Protein AF-A0A1F8H6X6-F1 (afdb_monomer_lite)

Secondary structure (DSSP, 8-state):
---HHHHHHS-HHHHHHHHHHHHHHHHHHHHHHHTT--S-HHHHHHHHHHHHHHHHHHHHHH--

Radius of gyration: 13.22 Å; chains: 1; bounding box: 30×16×36 Å

InterPro domains:
  IPR001854 Large ribosomal subunit protein uL29 [MF_00374] (3-61)
  IPR001854 Large ribosomal subunit protein uL29 [PF00831] (6-58)
  IPR001854 Large ribosomal subunit protein uL29 [TIGR00012] (6-58)
  IPR036049 Large ribosomal subunit protein uL29 superfamily [G3DSA:1.10.287.310] (5-64)
  IPR036049 Large ribosomal subunit protein uL29 superfamily [SSF46561] (3-62)

Foldseek 3Di:
DDDLVVLLPDDLVVLVVVLVVLVVVLVVVVVCVVVVNDPCPVVNVVSVVVNVSSVVSNVVVVVD

Structure (mmCIF, N/CA/C/O backbone):
data_AF-A0A1F8H6X6-F1
#
_entry.id   AF-A0A1F8H6X6-F1
#
loop_
_atom_site.group_PDB
_atom_site.id
_atom_site.type_symbol
_atom_site.label_atom_id
_atom_site.label_alt_id
_atom_site.label_comp_id
_atom_site.label_asym_id
_atom_site.label_entity_id
_atom_site.label_seq_id
_atom_site.pdbx_PDB_ins_code
_atom_site.Cartn_x
_atom_site.Cartn_y
_atom_site.Cartn_z
_atom_site.occupancy
_atom_site.B_iso_or_equiv
_atom_site.auth_seq_id
_atom_site.auth_comp_id
_atom_site.auth_asym_id
_atom_site.auth_atom_id
_atom_site.pdbx_PDB_model_num
ATOM 1 N N . MET A 1 1 ? 10.036 -9.176 4.077 1.00 48.81 1 MET A N 1
ATOM 2 C CA . MET A 1 1 ? 8.652 -9.675 3.927 1.00 48.81 1 MET A CA 1
ATOM 3 C C . MET A 1 1 ? 7.917 -9.279 5.188 1.00 48.81 1 MET A C 1
ATOM 5 O O . MET A 1 1 ? 8.339 -9.732 6.239 1.00 48.81 1 MET A O 1
ATOM 9 N N . VAL A 1 2 ? 6.883 -8.439 5.109 1.00 55.78 2 VAL A N 1
ATOM 10 C CA . VAL A 1 2 ? 6.112 -8.054 6.306 1.00 55.78 2 VAL A CA 1
ATOM 11 C C . VAL A 1 2 ? 5.254 -9.233 6.771 1.00 55.78 2 VAL A C 1
ATOM 13 O O . VAL A 1 2 ? 4.509 -9.818 5.966 1.00 55.78 2 VAL A O 1
ATOM 16 N N . ASN A 1 3 ? 5.392 -9.607 8.043 1.00 58.19 3 ASN A N 1
ATOM 17 C CA . ASN A 1 3 ? 4.696 -10.742 8.641 1.00 58.19 3 ASN A CA 1
ATOM 18 C C . ASN A 1 3 ? 3.320 -10.306 9.189 1.00 58.19 3 ASN A C 1
ATOM 20 O O . ASN A 1 3 ? 3.181 -9.206 9.717 1.00 58.19 3 ASN A O 1
ATOM 24 N N . ARG A 1 4 ? 2.284 -11.156 9.076 1.00 59.94 4 ARG A N 1
ATOM 25 C CA . ARG A 1 4 ? 0.914 -10.865 9.571 1.00 59.94 4 ARG A CA 1
ATOM 26 C C . ARG A 1 4 ? 0.829 -10.343 11.020 1.00 59.94 4 ARG A C 1
ATOM 28 O O . ARG A 1 4 ? 0.066 -9.402 11.220 1.00 59.94 4 ARG A O 1
ATOM 35 N N . PRO A 1 5 ? 1.565 -10.886 12.011 1.00 60.81 5 PRO A N 1
ATOM 36 C CA . PRO A 1 5 ? 1.460 -10.401 13.390 1.00 60.81 5 PRO A CA 1
ATOM 37 C C . PRO A 1 5 ? 1.918 -8.945 13.557 1.00 60.81 5 PRO A C 1
ATOM 39 O O . PRO A 1 5 ? 1.330 -8.210 14.343 1.00 60.81 5 PRO A O 1
ATOM 42 N N . GLU A 1 6 ? 2.893 -8.485 12.769 1.00 62.62 6 GLU A N 1
ATOM 43 C CA . GLU A 1 6 ? 3.392 -7.106 12.858 1.00 62.62 6 GLU A CA 1
ATOM 44 C C . GLU A 1 6 ? 2.369 -6.078 12.364 1.00 62.62 6 GLU A C 1
ATOM 46 O O . GLU A 1 6 ? 2.346 -4.949 12.840 1.00 62.62 6 GLU A O 1
ATOM 51 N N . LEU A 1 7 ? 1.490 -6.465 11.434 1.00 68.31 7 LEU A N 1
ATOM 52 C CA . LEU A 1 7 ? 0.428 -5.594 10.923 1.00 68.31 7 LEU A CA 1
ATOM 53 C C . LEU A 1 7 ? -0.722 -5.428 11.926 1.00 68.31 7 LEU A C 1
ATOM 55 O O . LEU A 1 7 ? -1.362 -4.381 11.945 1.00 68.31 7 LEU A O 1
ATOM 59 N N . ASN A 1 8 ? -0.966 -6.425 12.781 1.00 68.44 8 ASN A N 1
ATOM 60 C CA . ASN A 1 8 ? -2.006 -6.347 13.810 1.00 68.44 8 ASN A CA 1
ATOM 61 C C . ASN A 1 8 ? -1.611 -5.426 14.972 1.00 68.44 8 ASN A C 1
ATOM 63 O O . ASN A 1 8 ? -2.475 -4.740 15.524 1.00 68.44 8 ASN A O 1
ATOM 67 N N . ASN A 1 9 ? -0.317 -5.354 15.295 1.00 75.12 9 ASN A N 1
ATOM 68 C CA . ASN A 1 9 ? 0.204 -4.471 16.342 1.00 75.12 9 ASN A CA 1
ATOM 69 C C . ASN A 1 9 ? 0.201 -2.988 15.939 1.00 75.12 9 ASN A C 1
ATOM 71 O O . ASN A 1 9 ? 0.198 -2.117 16.804 1.00 75.12 9 ASN A O 1
ATOM 75 N N . LYS A 1 10 ? 0.163 -2.681 14.637 1.00 76.50 10 LYS A N 1
ATOM 76 C CA . LYS A 1 10 ? 0.151 -1.300 14.141 1.00 76.50 10 LYS A CA 1
ATOM 77 C C . LYS A 1 10 ? -1.219 -0.657 14.267 1.00 76.50 10 LYS A C 1
ATOM 79 O O . LYS A 1 10 ? -2.252 -1.298 14.069 1.00 76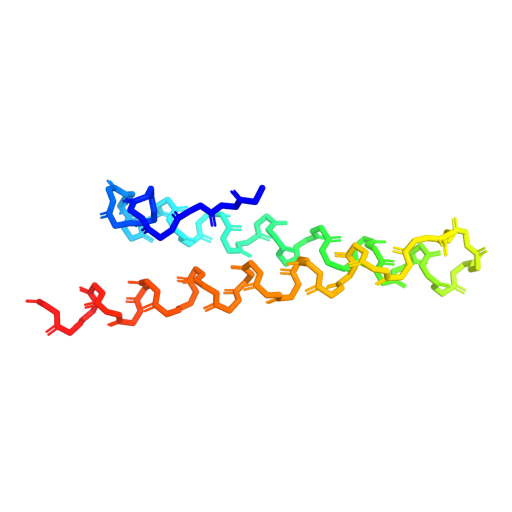.50 10 LYS A O 1
ATOM 84 N N . SER A 1 11 ? -1.245 0.637 14.563 1.00 82.56 11 SER A N 1
ATOM 85 C CA . SER A 1 11 ? -2.489 1.409 14.562 1.00 82.56 11 SER A CA 1
ATOM 86 C C . SER A 1 11 ? -3.043 1.560 13.139 1.00 82.56 11 SER A C 1
ATOM 88 O O . SER A 1 11 ? -2.297 1.530 12.159 1.00 82.56 11 SER A O 1
ATOM 90 N N . SER A 1 12 ? -4.354 1.771 13.008 1.00 82.69 12 SER A N 1
ATOM 91 C CA . SER A 1 12 ? -5.008 2.047 11.720 1.00 82.69 12 SER A CA 1
ATOM 92 C C . SER A 1 12 ? -4.373 3.239 10.992 1.00 82.69 12 SER A C 1
ATOM 94 O O . SER A 1 12 ? -4.335 3.268 9.763 1.00 82.69 12 SER A O 1
ATOM 96 N N . LEU A 1 13 ? -3.838 4.208 11.742 1.00 85.69 13 LEU A N 1
ATOM 97 C CA . LEU A 1 13 ? -3.141 5.376 11.201 1.00 85.69 13 LEU A CA 1
ATOM 98 C C . LEU A 1 13 ? -1.788 4.984 10.581 1.00 85.69 13 LEU A C 1
ATOM 100 O O . LEU A 1 13 ? -1.516 5.324 9.431 1.00 85.69 13 LEU A O 1
ATOM 104 N N . GLU A 1 14 ? -1.002 4.163 11.279 1.00 84.69 14 GLU A N 1
ATOM 105 C CA . GLU A 1 14 ? 0.269 3.634 10.767 1.00 84.69 14 GLU A CA 1
ATOM 106 C C . GLU A 1 14 ? 0.083 2.716 9.557 1.00 84.69 14 GLU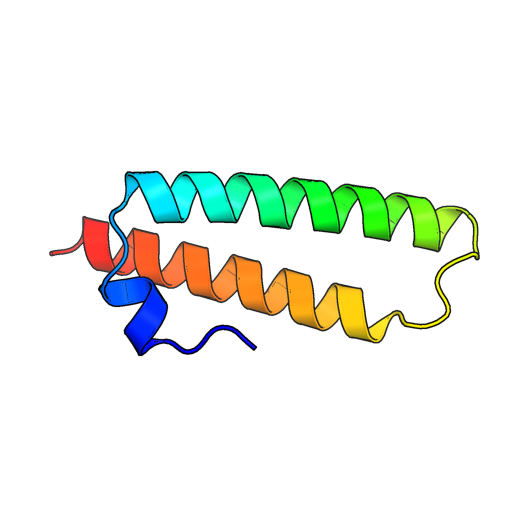 A C 1
ATOM 108 O O . GLU A 1 14 ? 0.848 2.784 8.596 1.00 84.69 14 GLU A O 1
ATOM 113 N N . LEU A 1 15 ? -0.959 1.882 9.564 1.00 86.44 15 LEU A N 1
ATOM 114 C CA . LEU A 1 15 ? -1.293 1.034 8.420 1.00 86.44 15 LEU A CA 1
ATOM 115 C C . LEU A 1 15 ? -1.667 1.872 7.189 1.00 86.44 15 LEU A C 1
ATOM 117 O O . LEU A 1 15 ? -1.259 1.541 6.076 1.00 86.44 15 LEU A O 1
ATOM 121 N N . ASN A 1 16 ? -2.394 2.979 7.371 1.00 88.00 16 ASN A N 1
ATOM 122 C CA . ASN A 1 16 ? -2.684 3.916 6.283 1.00 88.00 16 ASN A CA 1
ATOM 123 C C . ASN A 1 16 ? -1.421 4.621 5.773 1.00 88.00 16 ASN A C 1
ATOM 125 O O . ASN A 1 16 ? -1.267 4.805 4.563 1.00 88.00 16 ASN A O 1
ATOM 129 N N . GLN A 1 17 ? -0.502 4.982 6.669 1.00 90.88 17 GLN A N 1
ATOM 130 C CA . GLN A 1 17 ? 0.768 5.596 6.295 1.00 90.88 17 GLN A CA 1
ATOM 131 C C . GLN A 1 17 ? 1.640 4.622 5.492 1.00 90.88 17 GLN A C 1
ATOM 133 O O . GLN A 1 17 ? 2.040 4.949 4.373 1.00 90.88 17 GLN A O 1
ATOM 138 N N . GLN A 1 18 ? 1.792 3.380 5.963 1.00 88.56 18 GLN A N 1
ATOM 139 C CA . GLN A 1 18 ? 2.468 2.321 5.209 1.00 88.56 18 GLN A CA 1
ATOM 140 C C . GLN A 1 18 ? 1.805 2.043 3.860 1.00 88.56 18 GLN A C 1
ATOM 142 O O . GLN A 1 18 ? 2.493 1.840 2.861 1.00 88.56 18 GLN A O 1
ATOM 147 N N . LEU A 1 19 ? 0.470 2.031 3.795 1.00 89.88 19 LEU A N 1
ATOM 148 C CA . LEU A 1 19 ? -0.250 1.839 2.537 1.00 89.88 19 LEU A CA 1
ATOM 149 C C . LEU A 1 19 ? 0.104 2.936 1.522 1.00 89.88 19 LEU A C 1
ATOM 151 O O . LEU A 1 19 ? 0.288 2.649 0.335 1.00 89.88 19 LEU A O 1
ATOM 155 N N . LYS A 1 20 ? 0.214 4.186 1.983 1.00 92.81 20 LYS A N 1
ATOM 156 C CA . LYS A 1 20 ? 0.582 5.336 1.151 1.00 92.81 20 LYS A CA 1
ATOM 157 C C . LYS A 1 20 ? 2.016 5.207 0.633 1.00 92.81 20 LYS A C 1
ATOM 159 O O . LYS A 1 20 ? 2.242 5.374 -0.565 1.00 92.81 20 LYS A O 1
ATOM 164 N N . GLU A 1 21 ? 2.954 4.825 1.495 1.00 92.00 21 GLU A N 1
ATOM 165 C CA . GLU A 1 21 ? 4.354 4.592 1.119 1.00 92.00 21 GLU A CA 1
ATOM 166 C C . GLU A 1 21 ? 4.506 3.440 0.120 1.00 92.00 21 GLU A C 1
ATOM 168 O O . GLU A 1 21 ? 5.177 3.580 -0.904 1.00 92.00 21 GLU A O 1
ATOM 173 N N . LEU A 1 22 ? 3.835 2.310 0.360 1.00 91.00 22 LEU A N 1
ATOM 174 C CA . LEU A 1 22 ? 3.882 1.155 -0.537 1.00 91.00 22 LEU A CA 1
ATOM 175 C C . LEU A 1 22 ? 3.297 1.473 -1.915 1.00 91.00 22 LEU A C 1
ATOM 177 O O . LEU A 1 22 ? 3.831 1.017 -2.927 1.00 91.00 22 LEU A O 1
ATOM 181 N N . ARG A 1 23 ? 2.233 2.283 -1.978 1.00 92.19 23 ARG A N 1
ATOM 182 C CA . ARG A 1 23 ? 1.665 2.773 -3.243 1.00 92.19 23 ARG A CA 1
ATOM 183 C C . ARG A 1 23 ? 2.619 3.708 -3.982 1.00 92.19 23 ARG A C 1
ATOM 185 O O . ARG A 1 23 ? 2.781 3.550 -5.190 1.00 92.19 23 ARG A O 1
ATOM 192 N N . ALA A 1 24 ? 3.278 4.629 -3.279 1.00 93.44 24 ALA A N 1
ATOM 193 C CA . ALA A 1 24 ? 4.288 5.503 -3.876 1.00 93.44 24 ALA A CA 1
ATOM 194 C C . ALA A 1 24 ? 5.468 4.691 -4.437 1.00 93.44 24 ALA A C 1
ATOM 196 O O . ALA A 1 24 ? 5.870 4.879 -5.586 1.00 93.44 24 ALA A O 1
ATOM 197 N N . LYS A 1 25 ? 5.949 3.704 -3.672 1.00 90.38 25 LYS A N 1
ATOM 198 C CA . LYS A 1 25 ? 6.995 2.771 -4.105 1.00 90.38 25 LYS A CA 1
ATOM 199 C C . LYS A 1 25 ? 6.570 1.964 -5.331 1.00 90.38 25 LYS A C 1
ATOM 201 O O . LYS A 1 25 ? 7.351 1.812 -6.266 1.00 90.38 25 LYS A O 1
ATOM 206 N N . LEU A 1 26 ? 5.323 1.489 -5.365 1.00 89.75 26 LEU A N 1
ATOM 207 C CA . LEU A 1 26 ? 4.768 0.791 -6.524 1.00 89.75 26 LEU A CA 1
ATOM 208 C C . LEU A 1 26 ? 4.743 1.698 -7.766 1.00 89.75 26 LEU A C 1
ATOM 210 O O . LEU A 1 26 ? 5.122 1.253 -8.846 1.00 89.75 26 LEU A O 1
ATOM 214 N N . ALA A 1 27 ? 4.335 2.961 -7.622 1.00 89.81 27 ALA A N 1
ATOM 215 C CA . ALA A 1 27 ? 4.319 3.926 -8.721 1.00 89.81 27 ALA A CA 1
ATOM 216 C C . ALA A 1 27 ? 5.733 4.198 -9.259 1.00 89.81 27 ALA A C 1
ATOM 218 O O . ALA A 1 27 ? 5.953 4.155 -10.471 1.00 89.81 27 ALA A O 1
ATOM 219 N N . GLN A 1 28 ? 6.708 4.381 -8.364 1.00 89.00 28 GLN A N 1
ATOM 220 C CA . GLN A 1 28 ? 8.114 4.546 -8.733 1.00 89.00 28 GLN A CA 1
ATOM 221 C C . GLN A 1 28 ? 8.653 3.306 -9.462 1.00 89.00 28 GLN A C 1
ATOM 223 O O . GLN A 1 28 ? 9.303 3.428 -10.498 1.00 89.00 28 GLN A O 1
ATOM 228 N N . MET A 1 29 ? 8.332 2.103 -8.976 1.00 86.56 29 MET A N 1
ATOM 229 C CA . MET A 1 29 ? 8.689 0.854 -9.650 1.00 86.56 29 MET A CA 1
ATOM 230 C C . MET A 1 29 ? 8.020 0.736 -11.024 1.00 86.56 29 MET A C 1
ATOM 232 O O . MET A 1 29 ? 8.671 0.360 -11.991 1.00 86.56 29 MET A O 1
ATOM 236 N N . HIS A 1 30 ? 6.746 1.104 -11.165 1.00 85.50 30 HIS A N 1
ATOM 237 C CA . HIS A 1 30 ? 6.081 1.118 -12.469 1.00 85.50 30 HIS A CA 1
ATOM 238 C C . HIS A 1 30 ? 6.763 2.068 -13.459 1.00 85.50 30 HIS A C 1
ATOM 240 O O . HIS A 1 30 ? 6.928 1.713 -14.627 1.00 85.50 30 HIS A O 1
ATOM 246 N N . PHE A 1 31 ? 7.198 3.244 -13.003 1.00 86.38 31 PHE A N 1
ATOM 247 C CA . PHE A 1 31 ? 7.938 4.192 -13.834 1.00 86.38 31 PHE A CA 1
ATOM 248 C C . PHE A 1 31 ? 9.302 3.634 -14.267 1.00 86.38 31 PHE A C 1
ATOM 250 O O . PHE A 1 31 ? 9.658 3.700 -15.443 1.00 86.38 31 PHE A O 1
ATOM 257 N N . SER A 1 32 ? 10.024 2.997 -13.345 1.00 82.69 32 SER A N 1
ATOM 258 C CA . SER A 1 32 ? 11.304 2.339 -13.625 1.00 82.69 32 SER A CA 1
ATOM 259 C C . SER A 1 32 ? 11.170 1.128 -14.565 1.00 82.69 32 SER A C 1
ATOM 261 O O . SER A 1 32 ? 12.069 0.890 -15.371 1.00 82.69 32 SER A O 1
ATOM 263 N N . VAL A 1 33 ? 10.048 0.390 -14.525 1.00 82.38 33 VAL A N 1
ATOM 264 C CA . VAL A 1 33 ? 9.746 -0.672 -15.508 1.00 82.38 33 VAL A CA 1
ATOM 265 C C . VAL A 1 33 ? 9.498 -0.076 -16.883 1.00 82.38 33 VAL A C 1
ATOM 267 O O . VAL A 1 33 ? 10.060 -0.566 -17.855 1.00 82.38 33 VAL A O 1
ATOM 270 N N . LYS A 1 34 ? 8.703 0.998 -16.977 1.00 78.75 34 LYS A N 1
ATOM 271 C CA . LYS A 1 34 ? 8.439 1.666 -18.261 1.00 78.75 34 LYS A CA 1
ATOM 272 C C . LYS A 1 34 ? 9.710 2.221 -18.909 1.00 78.75 34 LYS A C 1
ATOM 274 O O . LYS A 1 34 ? 9.808 2.228 -20.126 1.00 78.75 34 LYS A O 1
ATOM 279 N N . GLN A 1 35 ? 10.693 2.633 -18.108 1.00 81.50 35 GLN A N 1
ATOM 280 C CA . GLN A 1 35 ? 12.018 3.042 -18.590 1.00 81.50 35 GLN A CA 1
ATOM 281 C C . GLN A 1 35 ? 12.945 1.867 -18.959 1.00 81.50 35 GLN A C 1
ATOM 283 O O . GLN A 1 35 ? 14.121 2.092 -19.231 1.00 81.50 35 GLN A O 1
ATOM 288 N N . ASN A 1 36 ? 12.460 0.620 -18.922 1.00 71.75 36 ASN A N 1
ATOM 289 C CA . ASN A 1 36 ? 13.245 -0.601 -19.130 1.00 71.75 36 ASN A CA 1
ATOM 290 C C . ASN A 1 36 ? 14.466 -0.729 -18.189 1.00 71.75 36 ASN A C 1
ATOM 292 O O . ASN A 1 36 ? 15.428 -1.434 -18.480 1.00 71.75 36 ASN A O 1
ATOM 296 N N . LYS A 1 37 ? 14.436 -0.034 -17.041 1.00 67.75 37 LYS A N 1
ATOM 297 C CA . LYS A 1 37 ? 15.517 -0.001 -16.039 1.00 67.75 37 LYS A CA 1
ATOM 298 C C . LYS A 1 37 ? 15.337 -1.023 -14.919 1.00 67.75 37 LYS A C 1
ATOM 300 O O . LYS A 1 37 ? 16.240 -1.201 -14.102 1.00 67.75 37 LYS A O 1
ATOM 305 N N . LEU A 1 38 ? 14.184 -1.683 -14.837 1.00 62.91 38 LEU A N 1
ATOM 306 C CA . LEU A 1 38 ? 13.892 -2.625 -13.760 1.00 62.91 38 LEU A CA 1
ATOM 307 C C . LEU A 1 38 ? 14.227 -4.055 -14.176 1.00 62.91 38 LEU A C 1
ATOM 309 O O . LEU A 1 38 ? 13.470 -4.702 -14.890 1.00 62.91 38 LEU A O 1
ATOM 313 N N . LYS A 1 39 ? 15.359 -4.545 -13.667 1.00 62.44 39 LYS A N 1
ATOM 314 C CA . LYS A 1 39 ? 15.804 -5.938 -13.823 1.00 62.44 39 LYS A CA 1
ATOM 315 C C . LYS A 1 39 ? 14.912 -6.943 -13.079 1.00 62.44 39 LYS A C 1
ATOM 317 O O . LYS A 1 39 ? 14.849 -8.102 -13.464 1.00 62.44 39 LYS A O 1
ATOM 322 N N . ASP A 1 40 ? 14.198 -6.495 -12.044 1.00 69.94 40 ASP A N 1
ATOM 323 C CA . ASP A 1 40 ? 13.507 -7.362 -11.085 1.00 69.94 40 ASP A CA 1
ATOM 324 C C . ASP A 1 40 ? 11.995 -7.084 -11.018 1.00 69.94 40 ASP A C 1
ATOM 326 O O . ASP A 1 40 ? 11.460 -6.508 -10.065 1.00 69.94 40 ASP A O 1
ATOM 330 N N . SER A 1 41 ? 11.261 -7.543 -12.034 1.00 74.81 41 SER A N 1
ATOM 331 C CA . SER A 1 41 ? 9.785 -7.521 -12.061 1.00 74.81 41 SER A CA 1
ATOM 332 C C . SER A 1 41 ? 9.150 -8.277 -10.877 1.00 74.81 41 SER A C 1
ATOM 334 O O . SER A 1 41 ? 8.024 -7.984 -10.463 1.00 74.81 41 SER A O 1
ATOM 336 N N . SER A 1 42 ? 9.904 -9.186 -10.253 1.00 80.94 42 SER A N 1
ATOM 337 C CA . SER A 1 42 ? 9.555 -9.880 -9.011 1.00 80.94 42 SER A CA 1
ATOM 338 C C . SER A 1 42 ? 9.283 -8.930 -7.840 1.00 80.94 42 SER A C 1
ATOM 340 O O . SER A 1 42 ? 8.431 -9.222 -6.99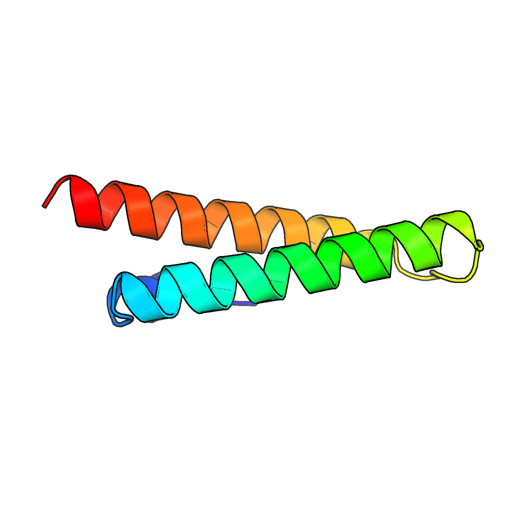4 1.00 80.94 42 SER A O 1
ATOM 342 N N . GLN A 1 43 ? 9.962 -7.778 -7.772 1.00 83.00 43 GLN A N 1
ATOM 343 C CA . GLN A 1 43 ? 9.743 -6.802 -6.700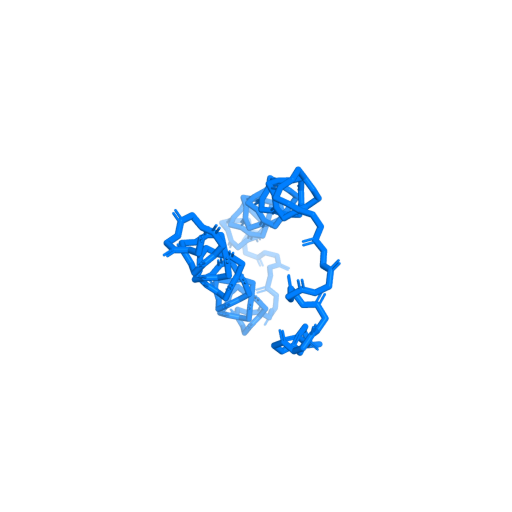 1.00 83.00 43 GLN A CA 1
ATOM 344 C C . GLN A 1 43 ? 8.361 -6.150 -6.786 1.00 83.00 43 GLN A C 1
ATOM 346 O O . GLN A 1 43 ? 7.705 -6.001 -5.758 1.00 83.00 43 GLN A O 1
ATOM 351 N N . LEU A 1 44 ? 7.855 -5.881 -7.995 1.00 85.75 44 LEU A N 1
ATOM 352 C CA . LEU A 1 44 ? 6.489 -5.385 -8.195 1.00 85.75 44 LEU A CA 1
ATOM 353 C C . LEU A 1 44 ? 5.446 -6.360 -7.641 1.00 85.75 44 LEU A C 1
ATOM 355 O O . LEU A 1 44 ? 4.503 -5.949 -6.964 1.00 85.75 44 LEU A O 1
ATOM 359 N N . GLY A 1 45 ? 5.624 -7.659 -7.899 1.00 87.75 45 GLY A N 1
ATOM 360 C CA . GLY A 1 45 ? 4.750 -8.700 -7.359 1.00 87.75 45 GLY A CA 1
ATOM 361 C C . GLY A 1 45 ? 4.766 -8.738 -5.829 1.00 87.75 45 GLY A C 1
ATOM 362 O O . GLY A 1 45 ? 3.707 -8.815 -5.200 1.00 87.75 45 GLY A O 1
ATOM 363 N N . LYS A 1 46 ? 5.955 -8.617 -5.223 1.00 88.88 46 LYS A N 1
ATOM 364 C CA . LYS A 1 46 ? 6.121 -8.552 -3.763 1.00 88.88 46 LYS A CA 1
ATOM 36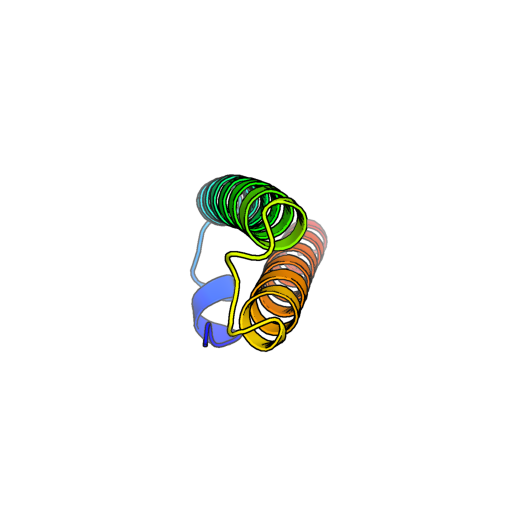5 C C . LYS A 1 46 ? 5.430 -7.318 -3.177 1.00 88.88 46 LYS A C 1
ATOM 367 O O . LYS A 1 46 ? 4.645 -7.468 -2.245 1.00 88.88 46 LYS A O 1
ATOM 372 N N . THR A 1 47 ? 5.633 -6.136 -3.760 1.00 89.00 47 THR A N 1
ATOM 373 C CA . THR A 1 47 ? 5.014 -4.884 -3.297 1.00 89.00 47 THR A CA 1
ATOM 374 C C . THR A 1 47 ? 3.489 -4.915 -3.413 1.00 89.00 47 THR A C 1
ATOM 376 O O . THR A 1 47 ? 2.809 -4.545 -2.460 1.00 89.00 47 THR A O 1
ATOM 379 N N . ARG A 1 48 ? 2.919 -5.441 -4.511 1.00 89.19 48 ARG A N 1
ATOM 380 C CA . ARG A 1 48 ? 1.456 -5.633 -4.630 1.00 89.19 48 ARG A CA 1
ATOM 381 C C . ARG A 1 48 ? 0.900 -6.550 -3.542 1.00 89.19 48 ARG A C 1
ATOM 383 O O . ARG A 1 48 ? -0.137 -6.254 -2.954 1.00 89.19 48 ARG A O 1
ATOM 390 N N . ARG A 1 49 ? 1.591 -7.657 -3.261 1.00 91.31 49 ARG A N 1
ATOM 391 C CA . ARG A 1 49 ? 1.181 -8.606 -2.219 1.00 91.31 49 ARG A CA 1
ATOM 392 C C . ARG A 1 49 ? 1.265 -7.982 -0.824 1.00 91.31 49 ARG A C 1
ATOM 394 O O . ARG A 1 49 ? 0.432 -8.282 0.023 1.00 91.31 49 ARG A O 1
ATOM 401 N N . GLU A 1 50 ? 2.237 -7.108 -0.593 1.00 89.38 50 GLU A N 1
ATOM 402 C CA . GLU A 1 50 ? 2.383 -6.368 0.663 1.00 89.38 50 GLU A CA 1
ATOM 403 C C . GLU A 1 50 ? 1.253 -5.345 0.857 1.00 89.38 50 GLU A C 1
ATOM 405 O O . GLU A 1 50 ? 0.631 -5.328 1.916 1.00 89.38 50 GLU A O 1
ATOM 410 N N . ILE A 1 51 ? 0.885 -4.602 -0.196 1.00 91.00 51 ILE A N 1
ATOM 411 C CA . ILE A 1 51 ? -0.292 -3.712 -0.204 1.00 91.00 51 ILE A CA 1
ATOM 412 C C . ILE A 1 51 ? -1.567 -4.486 0.146 1.00 91.00 51 ILE A C 1
ATOM 414 O O . ILE A 1 51 ? -2.332 -4.056 1.007 1.00 91.00 51 ILE A O 1
ATOM 418 N N . ALA A 1 52 ? -1.784 -5.645 -0.486 1.00 90.38 52 ALA A N 1
ATOM 419 C CA . ALA A 1 52 ? -2.956 -6.475 -0.216 1.00 90.38 52 ALA A CA 1
ATOM 420 C C . ALA A 1 52 ? -3.026 -6.910 1.258 1.00 90.38 52 ALA A C 1
ATOM 422 O O . ALA A 1 52 ? -4.092 -6.848 1.861 1.00 90.38 52 ALA A O 1
ATOM 423 N N . ARG A 1 53 ? -1.890 -7.279 1.868 1.00 89.50 53 ARG A N 1
ATOM 424 C CA . ARG A 1 53 ? -1.828 -7.647 3.294 1.00 89.50 53 ARG A CA 1
ATOM 425 C C . ARG A 1 53 ? -2.190 -6.482 4.215 1.00 89.50 53 ARG A C 1
ATOM 427 O O . ARG A 1 53 ? -2.93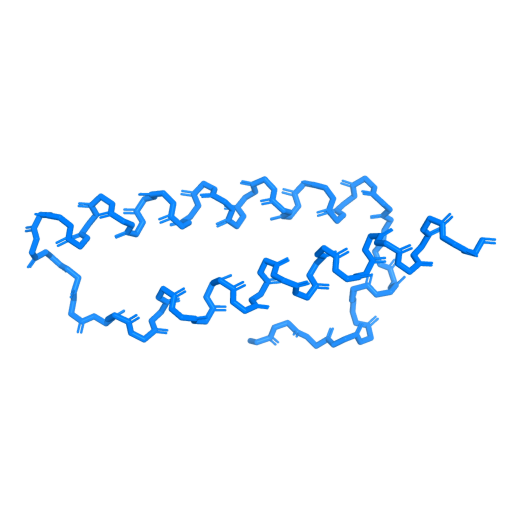5 -6.691 5.168 1.00 89.50 53 ARG A O 1
ATOM 434 N N . VAL A 1 54 ? -1.688 -5.279 3.930 1.00 88.44 54 VAL A N 1
ATOM 435 C CA . VAL A 1 54 ? -2.009 -4.070 4.709 1.00 88.44 54 VAL A CA 1
ATOM 436 C C . VAL A 1 54 ? -3.497 -3.732 4.597 1.00 88.44 54 VAL A C 1
ATOM 438 O O . VAL A 1 54 ? -4.135 -3.440 5.605 1.00 88.44 54 VAL A O 1
ATOM 441 N N . LEU A 1 55 ? -4.073 -3.835 3.395 1.00 88.56 55 LEU A N 1
ATOM 442 C CA . LEU A 1 55 ? -5.510 -3.638 3.182 1.00 88.56 55 LEU A CA 1
ATOM 443 C C . LEU A 1 55 ? -6.349 -4.657 3.958 1.00 88.56 55 LEU A C 1
ATOM 445 O O . LEU A 1 55 ? -7.316 -4.270 4.607 1.00 88.56 55 LEU A O 1
ATOM 449 N N . THR A 1 56 ? -5.968 -5.939 3.944 1.00 90.75 56 THR A N 1
ATOM 450 C CA . THR A 1 56 ? -6.649 -6.962 4.748 1.00 90.75 56 THR A CA 1
ATOM 451 C C . THR A 1 56 ? -6.592 -6.626 6.238 1.00 90.75 56 THR A C 1
ATOM 453 O O . THR A 1 56 ? -7.625 -6.677 6.894 1.00 90.75 56 THR A O 1
ATOM 456 N N . ALA A 1 57 ? -5.432 -6.218 6.764 1.00 87.25 57 ALA A N 1
ATOM 457 C CA . ALA A 1 57 ? -5.293 -5.839 8.172 1.00 87.25 57 ALA A CA 1
ATOM 458 C C . ALA A 1 57 ? -6.169 -4.626 8.546 1.00 87.25 57 ALA A C 1
ATOM 460 O O . ALA A 1 57 ? -6.807 -4.629 9.596 1.00 87.25 57 ALA A O 1
ATOM 461 N N . LEU A 1 58 ? -6.257 -3.619 7.667 1.00 86.81 58 LEU A N 1
ATOM 462 C CA . LEU A 1 58 ? -7.154 -2.470 7.846 1.00 86.81 58 LEU A CA 1
ATOM 463 C C . LEU A 1 58 ? -8.631 -2.879 7.878 1.00 86.81 58 LEU A C 1
ATOM 465 O O . LEU A 1 58 ? -9.383 -2.380 8.711 1.00 86.81 58 LEU A O 1
ATOM 469 N N . ILE A 1 59 ? -9.050 -3.784 6.988 1.00 87.50 59 ILE A N 1
ATOM 470 C CA . ILE A 1 59 ? -10.431 -4.287 6.950 1.00 87.50 59 ILE A CA 1
ATOM 471 C C . ILE A 1 59 ? -10.742 -5.074 8.225 1.00 87.50 59 ILE A C 1
ATOM 473 O O . ILE A 1 59 ? -11.771 -4.829 8.846 1.00 87.50 59 ILE A O 1
ATOM 477 N N . SER A 1 60 ? -9.835 -5.960 8.646 1.00 85.31 60 SER A N 1
ATOM 478 C CA . SER A 1 60 ? -9.976 -6.727 9.886 1.00 85.31 60 SER A CA 1
ATOM 479 C C . SER A 1 60 ? -10.090 -5.826 11.118 1.00 85.31 60 SER A C 1
ATOM 481 O O . SER A 1 60 ? -10.957 -6.067 11.947 1.00 85.31 60 SER A O 1
ATOM 483 N N . LYS A 1 61 ? -9.295 -4.749 11.213 1.00 81.00 61 LYS A N 1
ATOM 484 C CA . LYS A 1 61 ? -9.402 -3.768 12.310 1.00 81.00 61 LYS A CA 1
ATOM 485 C C . LYS A 1 61 ? -10.678 -2.933 12.285 1.00 81.00 61 LYS A C 1
ATOM 487 O O . LYS A 1 61 ? -11.078 -2.438 13.324 1.00 81.00 61 LYS A O 1
ATOM 492 N N . LYS A 1 62 ? -11.290 -2.729 11.117 1.00 78.19 62 LYS A N 1
ATOM 493 C CA . LYS A 1 62 ? -12.569 -2.011 10.998 1.00 78.19 62 LYS A CA 1
ATOM 494 C C . LYS A 1 62 ? -13.765 -2.868 11.441 1.00 78.19 62 LYS A C 1
ATOM 496 O O . LYS A 1 62 ? -14.821 -2.317 11.725 1.00 78.19 62 LYS A O 1
ATOM 501 N N . GLN A 1 63 ? -13.624 -4.194 11.418 1.00 71.38 63 GLN A N 1
ATOM 502 C CA . GLN A 1 63 ? -14.679 -5.149 11.778 1.00 71.38 63 GLN A CA 1
ATOM 503 C C . GLN A 1 63 ? -14.603 -5.633 13.238 1.00 71.38 63 GLN A C 1
ATOM 505 O O . GLN A 1 63 ? -15.500 -6.359 13.659 1.00 71.38 63 GLN A O 1
ATOM 510 N N . GLN A 1 64 ? -13.553 -5.257 13.980 1.00 56.28 64 GLN A N 1
ATOM 511 C CA . GLN A 1 64 ? -13.468 -5.403 15.439 1.00 56.28 64 GLN A CA 1
ATOM 512 C C . GLN A 1 64 ? -14.013 -4.157 16.129 1.00 56.28 64 GLN A C 1
ATOM 514 O O . GLN A 1 64 ? -14.601 -4.330 17.216 1.00 56.28 64 GLN A O 1
#

Sequence (64 aa):
MVNRPELNNKSSLELNQQLKELRAKLAQMHFSVKQNKLKDSSQLGKTRREIARVLTALISKKQQ

Organism: NCBI:txid1802706

pLDDT: mean 81.02, std 11.18, range [48.81, 93.44]